Protein AF-A0A453QLW7-F1 (afdb_monomer)

Mean predicted aligned error: 17.95 Å

Organism: Aegilops tauschii subsp. strangulata (NCBI:txid200361)

Structure (mmCIF, N/CA/C/O backbone):
data_AF-A0A453QLW7-F1
#
_entry.id   AF-A0A453QLW7-F1
#
loop_
_atom_site.group_PDB
_atom_site.id
_atom_site.type_symbol
_atom_site.label_atom_id
_atom_site.label_alt_id
_atom_site.label_comp_id
_atom_site.label_asym_id
_atom_site.label_entity_id
_atom_site.label_seq_id
_atom_site.pdbx_PDB_ins_code
_atom_site.Cartn_x
_atom_site.Cartn_y
_atom_site.Cartn_z
_atom_site.occupancy
_atom_site.B_iso_or_equiv
_atom_site.auth_seq_id
_atom_site.auth_comp_id
_atom_site.auth_asym_id
_atom_site.auth_atom_id
_atom_site.pdbx_PDB_model_num
ATOM 1 N N . MET A 1 1 ? 46.439 -1.888 -12.375 1.00 38.69 1 MET A N 1
ATOM 2 C CA . MET A 1 1 ? 46.080 -2.345 -13.733 1.00 38.69 1 MET A CA 1
ATOM 3 C C . MET A 1 1 ? 44.624 -1.984 -13.974 1.00 38.69 1 MET A C 1
ATOM 5 O O . MET A 1 1 ? 43.767 -2.563 -13.321 1.00 38.69 1 MET A O 1
ATOM 9 N N . CYS A 1 2 ? 44.333 -1.002 -14.830 1.00 50.81 2 CYS A N 1
ATOM 10 C CA . CYS A 1 2 ? 42.969 -0.804 -15.324 1.00 50.81 2 CYS A CA 1
ATOM 11 C C . CYS A 1 2 ? 42.733 -1.842 -16.420 1.00 50.81 2 CYS A C 1
ATOM 13 O O . CYS A 1 2 ? 43.334 -1.750 -17.488 1.00 50.81 2 CYS A O 1
ATOM 15 N N . PHE A 1 3 ? 41.907 -2.849 -16.147 1.00 53.69 3 PHE A N 1
ATOM 16 C CA . PHE A 1 3 ? 41.384 -3.695 -17.212 1.00 53.69 3 PHE A CA 1
ATOM 17 C C . PHE A 1 3 ? 40.442 -2.830 -18.054 1.00 53.69 3 PHE A C 1
ATOM 19 O O . PHE A 1 3 ? 39.598 -2.150 -17.465 1.00 53.69 3 PHE A O 1
ATOM 26 N N . PRO A 1 4 ? 40.571 -2.798 -19.392 1.00 60.28 4 PRO A N 1
ATOM 27 C CA . PRO A 1 4 ? 39.605 -2.098 -20.222 1.00 60.28 4 PRO A CA 1
ATOM 28 C C . PRO A 1 4 ? 38.249 -2.759 -19.983 1.00 60.28 4 PRO A C 1
ATOM 30 O O . PRO A 1 4 ? 38.029 -3.911 -20.358 1.00 60.28 4 PRO A O 1
ATOM 33 N N . SER A 1 5 ? 37.357 -2.059 -19.282 1.00 69.19 5 SER A N 1
ATOM 34 C CA . SER A 1 5 ? 35.990 -2.520 -19.105 1.00 69.19 5 SER A CA 1
ATOM 35 C C . SER A 1 5 ? 35.355 -2.527 -20.484 1.00 69.19 5 SER A C 1
ATOM 37 O O . SER A 1 5 ? 35.135 -1.472 -21.080 1.00 69.19 5 SER A O 1
ATOM 39 N N . VAL A 1 6 ? 35.124 -3.717 -21.030 1.00 77.50 6 VAL A N 1
ATOM 40 C CA . VAL A 1 6 ? 34.459 -3.824 -22.319 1.00 77.50 6 VAL A CA 1
ATOM 41 C C . VAL A 1 6 ? 33.019 -3.349 -22.164 1.00 77.50 6 VAL A C 1
ATOM 43 O O . VAL A 1 6 ? 32.273 -3.861 -21.324 1.00 77.50 6 VAL A O 1
ATOM 46 N N . VAL A 1 7 ? 32.665 -2.327 -22.941 1.00 85.44 7 VAL A N 1
ATOM 47 C CA . VAL A 1 7 ? 31.302 -1.809 -23.040 1.00 85.44 7 VAL A CA 1
ATOM 48 C C . VAL A 1 7 ? 30.575 -2.625 -24.097 1.00 85.44 7 VAL A C 1
ATOM 50 O O . VAL A 1 7 ? 31.042 -2.762 -25.230 1.00 85.44 7 VAL A O 1
ATOM 53 N N . CYS A 1 8 ? 29.417 -3.169 -23.743 1.00 87.88 8 CYS A N 1
ATOM 54 C CA . CYS A 1 8 ? 28.598 -3.916 -24.679 1.00 87.88 8 CYS A CA 1
ATOM 55 C C . CYS A 1 8 ? 27.940 -2.973 -25.697 1.00 87.88 8 CYS A C 1
ATOM 57 O O . CYS A 1 8 ? 27.120 -2.136 -25.328 1.00 87.88 8 CYS A O 1
ATOM 59 N N . GLY A 1 9 ? 28.215 -3.160 -26.992 1.00 84.00 9 GLY A N 1
ATOM 60 C CA . GLY A 1 9 ? 27.592 -2.375 -28.069 1.00 84.00 9 GLY A CA 1
ATOM 61 C C . GLY A 1 9 ? 26.080 -2.587 -28.245 1.00 84.00 9 GLY A C 1
ATOM 62 O O . GLY A 1 9 ? 25.456 -1.845 -28.993 1.00 84.00 9 GLY A O 1
ATOM 63 N N . ARG A 1 10 ? 25.486 -3.586 -27.572 1.00 85.19 10 ARG A N 1
ATOM 64 C CA . ARG A 1 10 ? 24.044 -3.887 -27.632 1.00 85.19 10 ARG A CA 1
ATOM 65 C C . ARG A 1 10 ? 23.253 -3.186 -26.530 1.00 85.19 10 ARG A C 1
ATOM 67 O O . ARG A 1 10 ? 22.205 -2.621 -26.809 1.00 85.19 10 ARG A O 1
ATOM 74 N N . CYS A 1 11 ? 23.742 -3.219 -25.290 1.00 87.31 11 CYS A N 1
ATOM 75 C CA . CYS A 1 11 ? 23.014 -2.685 -24.133 1.00 87.31 11 CYS A CA 1
ATOM 76 C C . CYS A 1 11 ? 23.721 -1.526 -23.410 1.00 87.31 11 CYS A C 1
ATOM 78 O O . CYS A 1 11 ? 23.176 -0.995 -22.448 1.00 87.31 11 CYS A O 1
ATOM 80 N N . GLY A 1 12 ? 24.948 -1.172 -23.803 1.00 84.94 12 GLY A N 1
ATOM 81 C CA . GLY A 1 12 ? 25.728 -0.086 -23.202 1.00 84.94 12 GLY A CA 1
ATOM 82 C C . GLY A 1 12 ? 26.300 -0.365 -21.805 1.00 84.94 12 GLY A C 1
ATOM 83 O O . GLY A 1 12 ? 26.900 0.532 -21.220 1.00 84.94 12 GLY A O 1
ATOM 84 N N . LEU A 1 13 ? 26.141 -1.577 -21.254 1.00 84.75 13 LEU A N 1
ATOM 85 C CA . LEU A 1 13 ? 26.681 -1.932 -19.934 1.00 84.75 13 LEU A CA 1
ATOM 86 C C . LEU A 1 13 ? 28.097 -2.507 -20.026 1.00 84.75 13 LEU A C 1
ATOM 88 O O . LEU A 1 13 ? 28.476 -3.126 -21.022 1.00 84.75 13 LEU A O 1
ATOM 92 N N . ASN A 1 14 ? 28.857 -2.335 -18.947 1.00 86.69 14 ASN A N 1
ATOM 93 C CA . ASN A 1 14 ? 30.199 -2.888 -18.804 1.00 86.69 14 ASN A CA 1
ATOM 94 C C . ASN A 1 14 ? 30.173 -4.388 -18.472 1.00 86.69 14 ASN A C 1
ATOM 96 O O . ASN A 1 14 ? 29.243 -4.883 -17.834 1.00 86.69 14 ASN A O 1
ATOM 100 N N . GLY A 1 15 ? 31.243 -5.093 -18.840 1.00 83.3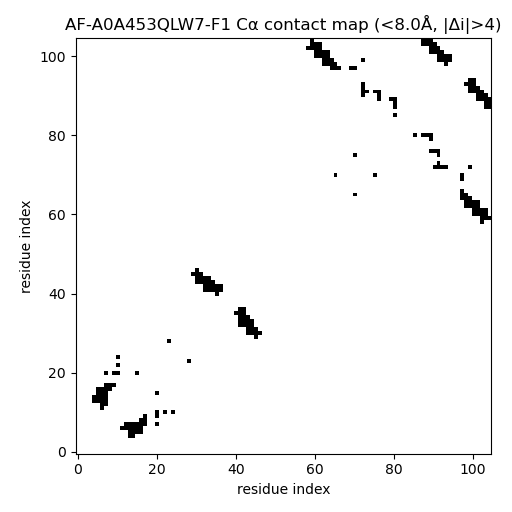1 15 GLY A N 1
ATOM 101 C CA . GLY A 1 15 ? 31.548 -6.429 -18.315 1.00 83.31 15 GLY A CA 1
ATOM 102 C C . GLY A 1 15 ? 31.092 -7.600 -19.184 1.00 83.31 15 GLY A C 1
ATOM 103 O O . GLY A 1 15 ? 31.228 -8.743 -18.760 1.00 83.31 15 GLY A O 1
ATOM 104 N N . HIS A 1 16 ? 30.581 -7.348 -20.394 1.00 86.75 16 HIS A N 1
ATOM 105 C CA . HIS A 1 16 ? 30.245 -8.409 -21.344 1.00 86.75 16 HIS A CA 1
ATOM 106 C C . HIS A 1 16 ? 30.316 -7.940 -22.808 1.00 86.75 16 HIS A C 1
ATOM 108 O O . HIS A 1 16 ? 30.229 -6.749 -23.105 1.00 86.75 16 HIS A O 1
ATOM 114 N N . LEU A 1 17 ? 30.475 -8.893 -23.730 1.00 85.81 17 LEU A N 1
ATOM 115 C CA . LEU A 1 17 ? 30.462 -8.663 -25.177 1.00 85.81 17 LEU A CA 1
ATOM 116 C C . LEU A 1 17 ? 29.054 -8.851 -25.754 1.00 85.81 17 LEU A C 1
ATOM 118 O O . LEU A 1 17 ? 28.228 -9.565 -25.188 1.00 85.81 17 LEU A O 1
ATOM 122 N N . VAL A 1 18 ? 28.807 -8.280 -26.934 1.00 83.06 18 VAL A N 1
ATOM 123 C CA . VAL A 1 18 ? 27.525 -8.407 -27.655 1.00 83.06 18 VAL A CA 1
ATOM 124 C C . VAL A 1 18 ? 27.035 -9.861 -27.794 1.00 83.06 18 VAL A C 1
ATOM 126 O O . VAL A 1 18 ? 25.863 -10.085 -27.498 1.00 83.06 18 VAL A O 1
ATOM 129 N N . PRO A 1 19 ? 27.873 -10.863 -28.146 1.00 84.00 19 PRO A N 1
ATOM 130 C CA . PRO A 1 19 ? 27.409 -12.244 -28.317 1.00 84.00 19 PRO A CA 1
ATOM 131 C C . PRO A 1 19 ? 26.905 -12.919 -27.033 1.00 84.00 19 PRO A C 1
ATOM 133 O O . PRO A 1 19 ? 26.195 -13.912 -27.114 1.00 84.00 19 PRO A O 1
ATOM 136 N N . ILE A 1 20 ? 27.277 -12.400 -25.857 1.00 84.62 20 ILE A N 1
ATOM 137 C CA . ILE A 1 20 ? 26.895 -12.939 -24.538 1.00 84.62 20 ILE A CA 1
ATOM 138 C C . ILE A 1 20 ? 25.964 -11.985 -23.772 1.00 84.62 20 ILE A C 1
ATOM 140 O O . ILE A 1 20 ? 25.758 -12.124 -22.567 1.00 84.62 20 ILE A O 1
ATOM 144 N N . CYS A 1 21 ? 25.423 -10.976 -24.456 1.00 85.56 21 CYS A N 1
ATOM 145 C CA . CYS A 1 21 ? 24.497 -10.022 -23.870 1.00 85.56 21 CYS A CA 1
ATOM 146 C C . CYS A 1 21 ? 23.125 -10.677 -23.684 1.00 85.56 21 CYS A C 1
ATOM 148 O O . CYS A 1 21 ? 22.400 -10.871 -24.651 1.00 85.56 21 CYS A O 1
ATOM 150 N N . ASN A 1 22 ? 22.744 -10.953 -22.436 1.00 84.00 22 ASN A N 1
ATOM 151 C CA . ASN A 1 22 ? 21.428 -11.508 -22.088 1.00 84.00 22 ASN A CA 1
ATOM 152 C C . ASN A 1 22 ? 20.409 -10.438 -21.666 1.00 84.00 22 ASN A C 1
ATOM 154 O O . ASN A 1 22 ? 19.361 -10.753 -21.108 1.00 84.00 22 ASN A O 1
ATOM 158 N N . ILE A 1 23 ? 20.716 -9.161 -21.897 1.00 84.19 23 ILE A N 1
ATOM 159 C CA . ILE A 1 23 ? 19.795 -8.070 -21.578 1.00 84.19 23 ILE A CA 1
ATOM 160 C C . ILE A 1 23 ? 18.675 -8.064 -22.612 1.00 84.19 23 ILE A C 1
ATOM 162 O O . ILE A 1 23 ? 18.945 -8.039 -23.813 1.00 84.19 23 ILE A O 1
ATOM 166 N N . VAL A 1 24 ? 17.433 -8.098 -22.138 1.00 80.19 24 VAL A N 1
ATOM 167 C CA . VAL A 1 24 ? 16.245 -7.922 -22.976 1.00 80.19 24 VAL A CA 1
ATOM 168 C C . VAL A 1 24 ? 16.006 -6.427 -23.114 1.00 80.19 24 VAL A C 1
ATOM 170 O O . VAL A 1 24 ? 15.785 -5.734 -22.118 1.00 80.19 24 VAL A O 1
ATOM 173 N N . LEU A 1 25 ? 16.112 -5.916 -24.336 1.00 79.94 25 LEU A N 1
ATOM 174 C CA . LEU A 1 25 ? 15.935 -4.496 -24.603 1.00 79.94 25 LEU A CA 1
ATOM 175 C C . LEU A 1 25 ? 14.444 -4.178 -24.783 1.00 79.94 25 LEU A C 1
ATOM 177 O O . LEU A 1 25 ? 13.704 -5.014 -25.299 1.00 79.94 25 LEU A O 1
ATOM 181 N N . PRO A 1 26 ? 13.977 -2.970 -24.419 1.00 69.44 26 PRO A N 1
ATOM 182 C CA . PRO A 1 26 ? 12.552 -2.636 -24.483 1.00 69.44 26 PRO A CA 1
ATOM 183 C C . PRO A 1 26 ? 11.913 -2.830 -25.867 1.00 69.44 26 PRO A C 1
ATOM 185 O O . PRO A 1 26 ? 10.741 -3.175 -25.960 1.00 69.44 26 PRO A O 1
ATOM 188 N N . TRP A 1 27 ? 12.677 -2.640 -26.945 1.00 74.00 27 TRP A N 1
ATOM 189 C CA . TRP A 1 27 ? 12.218 -2.838 -28.327 1.00 74.00 27 TRP A CA 1
ATOM 190 C C . TRP A 1 27 ? 12.205 -4.304 -28.787 1.00 74.00 27 TRP A C 1
ATOM 192 O O . TRP A 1 27 ? 11.682 -4.601 -29.856 1.00 74.00 27 TRP A O 1
ATOM 202 N N . GLU A 1 28 ? 12.759 -5.226 -27.999 1.00 74.62 28 GLU A N 1
ATOM 203 C CA . GLU A 1 28 ? 12.661 -6.675 -28.223 1.00 74.62 28 GLU A CA 1
ATOM 204 C C . GLU A 1 28 ? 11.425 -7.275 -27.537 1.00 74.62 28 GLU A C 1
ATOM 206 O O . GLU A 1 28 ? 11.038 -8.408 -27.827 1.00 74.62 28 GLU A O 1
ATOM 211 N N . CYS A 1 29 ? 10.769 -6.506 -26.661 1.00 69.62 29 CYS A N 1
ATOM 212 C CA . CYS A 1 29 ? 9.502 -6.860 -26.034 1.00 69.62 29 CYS A CA 1
ATOM 213 C C . CYS A 1 29 ? 8.355 -6.731 -27.048 1.00 69.62 29 CYS A C 1
ATOM 215 O O . CYS A 1 29 ? 7.583 -5.771 -27.031 1.00 69.62 29 CYS A O 1
ATOM 217 N N . VAL A 1 30 ? 8.238 -7.700 -27.955 1.00 72.12 30 VAL A N 1
ATOM 218 C CA . VAL A 1 30 ? 7.101 -7.787 -28.875 1.00 72.12 30 VAL A CA 1
ATOM 219 C C . VAL A 1 30 ? 5.902 -8.366 -28.129 1.00 72.12 30 VAL A C 1
ATOM 221 O O . VAL A 1 30 ? 5.952 -9.470 -27.590 1.00 72.12 30 VAL A O 1
ATOM 224 N N . ALA A 1 31 ? 4.811 -7.607 -28.105 1.00 72.44 31 ALA A N 1
ATOM 225 C CA . ALA A 1 31 ? 3.540 -8.035 -27.540 1.00 72.44 31 ALA A CA 1
ATOM 226 C C . ALA A 1 31 ? 3.045 -9.332 -28.214 1.00 72.44 31 ALA A C 1
ATOM 228 O O . ALA A 1 31 ? 2.987 -9.375 -29.448 1.00 72.44 31 ALA A O 1
ATOM 229 N N . PRO A 1 32 ? 2.653 -10.378 -27.465 1.00 73.19 32 PRO A N 1
ATOM 230 C CA . PRO A 1 32 ? 2.032 -11.553 -28.064 1.00 73.19 32 PRO A CA 1
ATOM 231 C C . PRO A 1 32 ? 0.724 -11.183 -28.779 1.00 73.19 32 PRO A C 1
ATOM 233 O O . PRO A 1 32 ? -0.054 -10.340 -28.321 1.00 73.19 32 PRO A O 1
ATOM 236 N N . MET A 1 33 ? 0.476 -11.830 -29.919 1.00 72.50 33 MET A N 1
ATOM 237 C CA . MET A 1 33 ? -0.781 -11.702 -30.652 1.00 72.50 33 MET A CA 1
ATOM 238 C C . MET A 1 33 ? -1.884 -12.468 -29.913 1.00 72.50 33 MET A C 1
ATOM 240 O O . MET A 1 33 ? -1.785 -13.679 -29.733 1.00 72.50 33 MET A O 1
ATOM 244 N N . CYS A 1 34 ? -2.937 -11.768 -29.494 1.00 74.81 34 CYS A N 1
ATOM 245 C CA . CYS A 1 34 ? -3.994 -12.314 -28.633 1.00 74.81 34 CYS A CA 1
ATOM 246 C C . CYS A 1 34 ? -5.318 -12.572 -29.358 1.00 74.81 34 CYS A C 1
ATOM 248 O O . CYS A 1 34 ? -6.241 -13.130 -28.772 1.00 74.81 34 CYS A O 1
ATOM 250 N N . GLY A 1 35 ? -5.427 -12.187 -30.629 1.00 73.06 35 GLY A N 1
ATOM 251 C CA . GLY A 1 35 ? -6.600 -12.490 -31.440 1.00 73.06 35 GLY A CA 1
ATOM 252 C C . GLY A 1 35 ? -6.559 -11.841 -32.817 1.00 73.06 35 GLY A C 1
ATOM 253 O O . GLY A 1 35 ? -5.855 -10.854 -33.036 1.00 73.06 35 GLY A O 1
ATOM 254 N N . PHE A 1 36 ? -7.345 -12.390 -33.741 1.00 71.06 36 PHE A N 1
ATOM 255 C CA . PHE A 1 36 ? -7.540 -11.857 -35.089 1.00 71.06 36 PHE A CA 1
ATOM 256 C C . PHE A 1 36 ? -8.963 -11.312 -35.212 1.00 71.06 36 PHE A C 1
ATOM 258 O O . PHE A 1 36 ? -9.918 -12.034 -34.939 1.00 71.06 36 PHE A O 1
ATOM 265 N N . GLN A 1 37 ? -9.114 -10.055 -35.638 1.00 66.38 37 GLN A N 1
ATOM 266 C CA . GLN A 1 37 ? -10.429 -9.485 -35.961 1.00 66.38 37 GLN A CA 1
ATOM 267 C C . GLN A 1 37 ? -10.740 -9.620 -37.456 1.00 66.38 37 GLN A C 1
ATOM 269 O O . GLN A 1 37 ? -11.885 -9.840 -37.837 1.00 66.38 37 GLN A O 1
ATOM 274 N N . ALA A 1 38 ? -9.714 -9.483 -38.304 1.00 74.62 38 ALA A N 1
ATOM 275 C CA . ALA A 1 38 ? -9.785 -9.629 -39.757 1.00 74.62 38 ALA A CA 1
ATOM 276 C C . ALA A 1 38 ? -8.383 -9.892 -40.346 1.00 74.62 38 ALA A C 1
ATOM 278 O O . ALA A 1 38 ? -7.368 -9.738 -39.663 1.00 74.62 38 ALA A O 1
ATOM 279 N N . LYS A 1 39 ? -8.294 -10.257 -41.633 1.00 73.19 39 LYS A N 1
ATOM 280 C CA . LYS A 1 39 ? -7.009 -10.459 -42.331 1.00 73.19 39 LYS A CA 1
ATOM 281 C C . 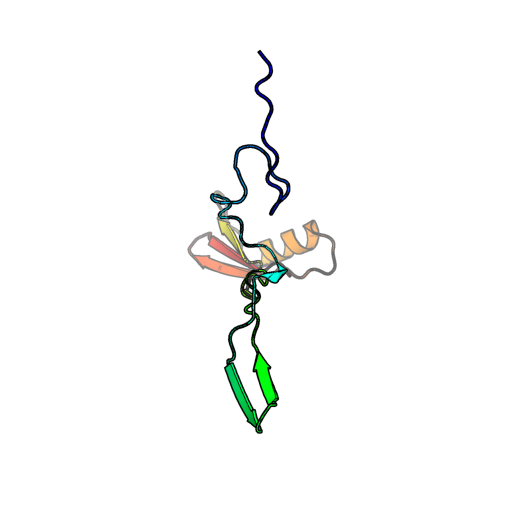LYS A 1 39 ? -6.150 -9.186 -42.245 1.00 73.19 39 LYS A C 1
ATOM 283 O O . LYS A 1 39 ? -6.562 -8.130 -42.715 1.00 73.19 39 LYS A O 1
ATOM 288 N N . GLY A 1 40 ? -4.973 -9.291 -41.627 1.00 76.19 40 GLY A N 1
ATOM 289 C CA . GLY A 1 40 ? -4.055 -8.164 -41.405 1.00 76.19 40 GLY A CA 1
ATOM 290 C C . GLY A 1 40 ? -4.402 -7.253 -40.218 1.00 76.19 40 GLY A C 1
ATOM 291 O O . GLY A 1 40 ? -3.701 -6.271 -40.000 1.00 76.19 40 GLY A O 1
ATOM 292 N N . LYS A 1 41 ? -5.450 -7.562 -39.441 1.00 67.81 41 LYS A N 1
ATOM 293 C CA . LYS A 1 41 ? -5.841 -6.813 -38.237 1.00 67.81 41 LYS A CA 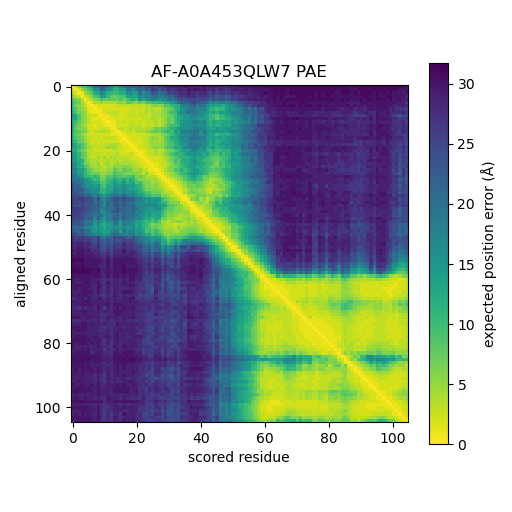1
ATOM 294 C C . LYS A 1 41 ? -5.955 -7.760 -37.048 1.00 67.81 41 LYS A C 1
ATOM 296 O O . LYS A 1 41 ? -6.913 -8.529 -36.933 1.00 67.81 41 LYS A O 1
ATOM 301 N N . GLY A 1 42 ? -4.959 -7.702 -36.173 1.00 77.31 42 GLY A N 1
ATOM 302 C CA . GLY A 1 42 ? -4.934 -8.446 -34.922 1.00 77.31 42 GLY A CA 1
ATOM 303 C C . GLY A 1 42 ? -4.803 -7.535 -33.716 1.00 77.31 42 GLY A C 1
ATOM 304 O O . GLY A 1 42 ? -4.394 -6.381 -33.834 1.00 77.31 42 GLY A O 1
ATOM 305 N N . PHE A 1 43 ? -5.151 -8.082 -32.561 1.00 74.94 43 PHE A N 1
ATOM 306 C CA . PHE A 1 43 ? -4.942 -7.442 -31.273 1.00 74.94 43 PHE A CA 1
ATOM 307 C C . PHE A 1 43 ? -3.661 -7.982 -30.651 1.00 74.94 43 PHE A C 1
ATOM 309 O O . PHE A 1 43 ? -3.451 -9.196 -30.591 1.00 74.94 43 PHE A O 1
ATOM 316 N N . PHE A 1 44 ? -2.822 -7.071 -30.178 1.00 75.56 44 PHE A N 1
ATOM 317 C CA . PHE A 1 44 ? -1.601 -7.377 -29.450 1.00 75.56 44 PHE A CA 1
ATOM 318 C C . PHE A 1 44 ? -1.775 -6.895 -28.013 1.00 75.56 44 PHE A C 1
ATOM 320 O O . PHE A 1 44 ? -2.263 -5.785 -27.796 1.00 75.56 44 PHE A O 1
ATOM 327 N N . TYR A 1 45 ? -1.412 -7.726 -27.040 1.00 71.69 45 TYR A N 1
ATOM 328 C CA . TYR A 1 45 ? -1.529 -7.388 -25.623 1.00 71.69 45 TYR A CA 1
ATOM 329 C C . TYR A 1 45 ? -0.141 -7.312 -25.000 1.00 71.69 45 TYR A C 1
ATOM 331 O O . TYR A 1 45 ? 0.592 -8.297 -24.983 1.00 71.69 45 TYR A O 1
ATOM 339 N N . ILE A 1 46 ? 0.218 -6.144 -24.473 1.00 72.50 46 ILE A N 1
ATOM 340 C CA . ILE A 1 46 ? 1.393 -5.996 -23.616 1.00 72.50 46 ILE A CA 1
ATOM 341 C C . ILE A 1 46 ? 0.894 -6.180 -22.191 1.00 72.50 46 ILE A C 1
ATOM 343 O O . ILE A 1 46 ? 0.143 -5.344 -21.689 1.00 72.50 46 ILE A O 1
ATOM 347 N N . HIS A 1 47 ? 1.286 -7.280 -21.549 1.00 64.56 47 HIS A N 1
ATOM 348 C CA . HIS A 1 47 ? 1.034 -7.433 -20.125 1.00 64.56 47 HIS A CA 1
ATOM 349 C C . HIS A 1 47 ? 1.871 -6.385 -19.396 1.00 64.56 47 HIS A C 1
ATOM 351 O O . HIS A 1 47 ? 3.101 -6.452 -19.402 1.00 64.56 47 HIS A O 1
ATOM 357 N N . ASP A 1 48 ? 1.217 -5.415 -18.769 1.00 61.03 48 ASP A N 1
ATOM 358 C CA . ASP A 1 48 ? 1.904 -4.464 -17.912 1.00 61.03 48 ASP A CA 1
ATOM 359 C C . ASP A 1 48 ? 2.382 -5.221 -16.662 1.00 61.03 48 ASP A C 1
ATOM 361 O O . ASP A 1 48 ? 1.602 -5.588 -15.787 1.00 61.03 48 ASP A O 1
ATOM 365 N N . ALA A 1 49 ? 3.669 -5.568 -16.617 1.00 57.47 49 ALA A N 1
ATOM 366 C CA . ALA A 1 49 ? 4.303 -6.132 -15.421 1.00 57.47 49 ALA A CA 1
ATOM 367 C C . ALA A 1 49 ? 4.497 -5.067 -14.321 1.00 57.47 49 ALA A C 1
ATOM 369 O O . ALA A 1 49 ? 4.841 -5.396 -13.187 1.00 57.47 49 ALA A O 1
ATOM 370 N N . SER A 1 50 ? 4.276 -3.797 -14.670 1.00 52.44 50 SER A N 1
ATOM 371 C CA . SER A 1 50 ? 4.455 -2.599 -13.852 1.00 52.44 50 SER A CA 1
ATOM 372 C C . SER A 1 50 ? 3.142 -1.976 -13.384 1.00 52.44 50 SER A C 1
ATOM 374 O O . SER A 1 50 ? 3.193 -1.029 -12.599 1.00 52.44 50 SER A O 1
ATOM 376 N N . THR A 1 51 ? 1.976 -2.539 -13.723 1.00 46.22 51 THR A N 1
ATOM 377 C CA . THR A 1 51 ? 0.832 -2.381 -12.832 1.00 46.22 51 THR A CA 1
ATOM 378 C C . THR A 1 51 ? 1.108 -3.340 -11.679 1.00 46.22 51 THR A C 1
ATOM 380 O O . THR A 1 51 ? 0.975 -4.556 -11.868 1.00 46.22 51 THR A O 1
ATOM 383 N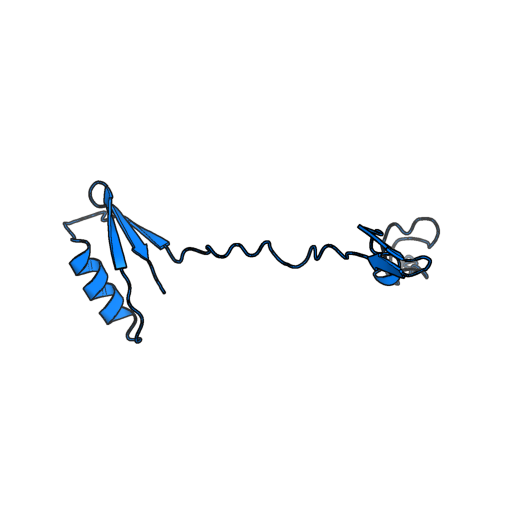 N . PRO A 1 52 ? 1.486 -2.881 -10.464 1.00 47.47 52 PRO A N 1
ATOM 384 C CA . PRO A 1 52 ? 1.179 -3.706 -9.310 1.00 47.47 52 PRO A CA 1
ATOM 385 C C . PRO A 1 52 ? -0.292 -4.046 -9.489 1.00 47.47 52 PRO A C 1
ATOM 387 O O . PRO A 1 52 ? -1.085 -3.126 -9.720 1.00 47.47 52 PRO A O 1
ATOM 390 N N . LYS A 1 53 ? -0.630 -5.349 -9.504 1.00 48.78 53 LYS A N 1
ATOM 391 C CA . LYS A 1 53 ? -2.019 -5.818 -9.424 1.00 48.78 53 LYS A CA 1
ATOM 392 C C . LYS A 1 53 ? -2.740 -4.778 -8.600 1.00 48.78 53 LYS A C 1
ATOM 394 O O . LYS A 1 53 ? -2.274 -4.531 -7.485 1.00 48.78 53 LYS A O 1
ATOM 399 N N . GLN A 1 54 ? -3.730 -4.109 -9.190 1.00 44.59 54 GLN A N 1
ATOM 400 C CA . GLN A 1 54 ? -4.614 -3.205 -8.480 1.00 44.59 54 GLN A CA 1
ATOM 401 C C . GLN A 1 54 ? -5.157 -4.008 -7.305 1.00 44.59 54 GLN A C 1
ATOM 403 O O . GLN A 1 54 ? -6.155 -4.711 -7.393 1.00 44.59 54 GLN A O 1
ATOM 408 N N . ASN A 1 55 ? -4.410 -3.978 -6.212 1.00 44.22 55 ASN A N 1
ATOM 409 C CA . ASN A 1 55 ? -4.823 -4.413 -4.920 1.00 44.22 55 ASN A CA 1
ATOM 410 C C . ASN A 1 55 ? -5.602 -3.199 -4.452 1.00 44.22 55 ASN A C 1
ATOM 412 O O . ASN A 1 55 ? -5.103 -2.344 -3.722 1.00 44.22 55 ASN A O 1
ATOM 416 N N . THR A 1 56 ? -6.811 -3.083 -4.996 1.00 48.06 56 THR A N 1
ATOM 417 C CA . THR A 1 56 ? -7.900 -2.203 -4.575 1.00 48.06 56 THR A CA 1
ATOM 418 C C . THR A 1 56 ? -8.369 -2.560 -3.163 1.00 48.06 56 THR A C 1
ATOM 420 O O . THR A 1 56 ? -9.554 -2.520 -2.873 1.00 48.06 56 THR A O 1
ATOM 423 N N . ASP A 1 57 ? -7.434 -2.944 -2.297 1.00 49.75 57 ASP A N 1
ATOM 424 C CA . ASP A 1 57 ? -7.625 -3.289 -0.904 1.00 49.75 57 ASP A CA 1
ATOM 425 C C . ASP A 1 57 ? -6.260 -3.224 -0.190 1.00 49.75 57 ASP A C 1
ATOM 427 O O . ASP A 1 57 ? -5.869 -4.094 0.585 1.00 49.75 57 ASP A O 1
ATOM 431 N N . ARG A 1 58 ? -5.515 -2.118 -0.366 1.00 52.81 58 ARG A N 1
ATOM 432 C CA . ARG A 1 58 ? -4.767 -1.579 0.783 1.00 52.81 58 ARG A CA 1
ATOM 433 C C . ARG A 1 58 ? -5.820 -1.065 1.757 1.00 52.81 58 ARG A C 1
ATOM 435 O O . ARG A 1 58 ? -6.047 0.129 1.901 1.00 52.81 58 ARG A O 1
ATOM 442 N N . ASN A 1 59 ? -6.537 -2.011 2.344 1.00 59.62 59 ASN A N 1
ATOM 443 C CA . ASN A 1 59 ? -7.451 -1.786 3.424 1.00 59.62 59 ASN A CA 1
ATOM 444 C C . ASN A 1 59 ? -6.605 -1.072 4.480 1.00 59.62 59 ASN A C 1
ATOM 446 O O . ASN A 1 59 ? -5.694 -1.674 5.045 1.00 59.62 59 ASN A O 1
ATOM 450 N N . GLY A 1 60 ? -6.865 0.224 4.693 1.00 71.12 60 GLY A N 1
ATOM 451 C CA . GLY A 1 60 ? -6.230 1.072 5.705 1.00 71.12 60 GLY A CA 1
ATOM 452 C C . GLY A 1 60 ? -6.615 0.640 7.118 1.00 71.12 60 GLY A C 1
ATOM 453 O O . GLY A 1 60 ? -7.015 1.454 7.936 1.00 71.12 60 GLY A O 1
ATOM 454 N N . TYR A 1 61 ? -6.591 -0.661 7.383 1.00 83.00 61 TYR A N 1
ATOM 455 C CA . TYR A 1 61 ? -6.992 -1.268 8.628 1.00 83.00 61 TYR A CA 1
ATOM 456 C C . TYR A 1 61 ? -5.732 -1.559 9.428 1.00 83.00 61 TYR A C 1
ATOM 458 O O . TYR A 1 61 ? -4.807 -2.210 8.944 1.00 83.00 61 TYR A O 1
ATOM 466 N N . ILE A 1 62 ? -5.712 -1.091 10.666 1.00 88.12 62 ILE A N 1
ATOM 467 C CA . ILE A 1 62 ? -4.694 -1.444 11.650 1.00 88.12 62 ILE A CA 1
ATOM 468 C C . ILE A 1 62 ? -5.339 -2.249 12.771 1.00 88.12 62 ILE A C 1
ATOM 470 O O . ILE A 1 62 ? -6.542 -2.140 13.012 1.00 88.12 62 ILE A O 1
ATOM 474 N N . ILE A 1 63 ? -4.532 -3.035 13.475 1.00 90.56 63 ILE A N 1
ATOM 475 C CA . ILE A 1 63 ? -4.958 -3.737 14.683 1.00 90.56 63 ILE A CA 1
ATOM 476 C C . ILE A 1 63 ? -4.434 -2.961 15.888 1.00 90.56 63 ILE A C 1
ATOM 478 O O . ILE A 1 63 ? -3.248 -2.652 15.970 1.00 90.56 63 ILE A O 1
ATOM 482 N N . ILE A 1 64 ? -5.331 -2.646 16.812 1.00 90.94 64 ILE A N 1
ATOM 483 C CA . ILE A 1 64 ? -5.058 -1.963 18.070 1.00 90.94 64 ILE A CA 1
ATOM 484 C C . ILE A 1 64 ? -5.286 -2.969 19.194 1.00 90.94 64 ILE A C 1
ATOM 486 O O . ILE A 1 64 ? -6.394 -3.485 19.340 1.00 90.94 64 ILE A O 1
ATOM 490 N N . SER A 1 65 ? -4.255 -3.208 20.000 1.00 92.62 65 SER A N 1
ATOM 491 C CA . SER A 1 65 ? -4.320 -4.065 21.186 1.00 92.62 65 SER A CA 1
ATOM 492 C C . SER A 1 65 ? -4.126 -3.227 22.446 1.00 92.62 65 SER A C 1
ATOM 494 O O . SER A 1 65 ? -3.129 -2.519 22.578 1.00 92.62 65 SER A O 1
ATOM 496 N N . VAL A 1 66 ? -5.073 -3.307 23.378 1.00 90.75 66 VAL A N 1
ATOM 497 C CA . VAL A 1 66 ? -5.024 -2.612 24.670 1.00 90.75 66 VAL A CA 1
ATOM 498 C C . VAL A 1 66 ? -4.239 -3.476 25.654 1.00 90.75 66 VAL A C 1
ATOM 500 O O . VAL A 1 66 ? -4.706 -4.541 26.059 1.00 90.75 66 VAL A O 1
ATOM 503 N N . ILE A 1 67 ? -3.036 -3.022 26.008 1.00 90.88 67 ILE A N 1
ATOM 504 C CA . ILE A 1 67 ? -2.130 -3.740 26.919 1.00 90.88 67 ILE A CA 1
ATOM 505 C C . ILE A 1 67 ? -2.548 -3.541 28.380 1.00 90.88 67 ILE A C 1
ATOM 507 O O . ILE A 1 67 ? -2.572 -4.498 29.147 1.00 90.88 67 ILE A O 1
ATOM 511 N N . GLU A 1 68 ? -2.940 -2.319 28.746 1.00 89.50 68 GLU A N 1
ATOM 512 C CA . GLU A 1 68 ? -3.382 -1.966 30.096 1.00 89.50 68 GLU A CA 1
ATOM 513 C C . GLU A 1 68 ? -4.654 -1.115 30.048 1.00 89.50 68 GLU A C 1
ATOM 515 O O . GLU A 1 68 ? -4.820 -0.256 29.180 1.00 89.50 68 GLU A O 1
ATOM 520 N N . GLY A 1 69 ? -5.556 -1.352 31.002 1.00 87.94 69 GLY A N 1
ATOM 521 C CA . GLY A 1 69 ? -6.836 -0.654 31.096 1.00 87.94 69 GLY A CA 1
ATOM 522 C C . GLY A 1 69 ? -7.949 -1.260 30.235 1.00 87.94 69 GLY A C 1
ATOM 523 O O . GLY A 1 69 ? -7.881 -2.398 29.771 1.00 87.94 69 GLY A O 1
ATOM 524 N N . GLN A 1 70 ? -9.024 -0.490 30.083 1.00 85.56 70 GLN A N 1
ATOM 525 C CA . GLN A 1 70 ? -10.213 -0.840 29.310 1.00 85.56 70 GLN A CA 1
ATOM 526 C C . GLN A 1 70 ? -10.504 0.309 28.347 1.00 85.56 70 GLN A C 1
ATOM 528 O O . GLN A 1 70 ? -10.590 1.462 28.768 1.00 85.56 70 GLN A O 1
ATOM 533 N N . ALA A 1 71 ? -10.665 -0.008 27.065 1.00 87.12 71 ALA 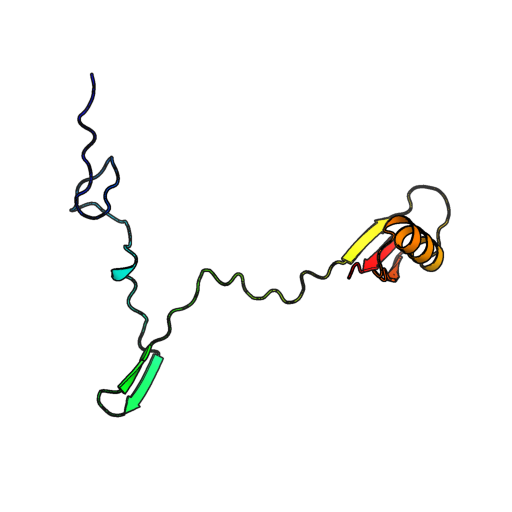A N 1
ATOM 534 C CA . ALA A 1 71 ? -11.065 0.956 26.050 1.00 87.12 71 ALA A CA 1
ATOM 535 C C . ALA A 1 71 ? -12.174 0.359 25.188 1.00 87.12 71 ALA A C 1
ATOM 537 O O . ALA A 1 71 ? -12.136 -0.814 24.821 1.00 87.12 71 ALA A O 1
ATOM 538 N N . SER A 1 72 ? -13.165 1.178 24.860 1.00 89.19 72 SER A N 1
ATOM 539 C CA . SER A 1 72 ? -14.208 0.836 23.897 1.00 89.19 72 SER A CA 1
ATOM 540 C C . SER A 1 72 ? -13.826 1.301 22.492 1.00 89.19 72 SER A C 1
ATOM 542 O O . SER A 1 72 ? -13.078 2.266 22.323 1.00 89.19 72 SER A O 1
ATOM 544 N N . GLY A 1 73 ? -14.399 0.663 21.466 1.00 88.00 73 GLY A N 1
ATOM 545 C CA . GLY A 1 73 ? -14.196 1.081 20.073 1.00 88.00 73 GLY A CA 1
ATOM 546 C C . GLY A 1 73 ? -14.541 2.558 19.850 1.00 88.00 73 GLY A C 1
ATOM 547 O O . GLY A 1 73 ? -13.782 3.270 19.206 1.00 88.00 73 GLY A O 1
ATOM 548 N N . ARG A 1 74 ? -15.612 3.052 20.484 1.00 89.38 74 ARG A N 1
ATOM 549 C CA . ARG A 1 74 ? -16.026 4.459 20.406 1.00 89.38 74 ARG A CA 1
ATOM 550 C C . ARG A 1 74 ? -14.988 5.422 20.992 1.00 89.38 74 ARG A C 1
ATOM 552 O O . ARG A 1 74 ? -14.721 6.455 20.394 1.00 89.38 74 ARG A O 1
ATOM 559 N N . GLN A 1 75 ? -14.380 5.075 22.127 1.00 90.19 75 GLN A N 1
ATOM 560 C CA . GLN A 1 75 ? -13.317 5.895 22.721 1.00 90.19 75 GLN A CA 1
ATOM 561 C C . GLN A 1 75 ? -12.080 5.950 21.821 1.00 90.19 75 GLN A C 1
ATOM 563 O O . GLN A 1 75 ? -11.458 7.003 21.705 1.00 90.19 75 GLN A O 1
ATOM 568 N N . LEU A 1 76 ? -11.742 4.839 21.155 1.00 90.44 76 LEU A N 1
ATOM 569 C CA . LEU A 1 76 ? -10.662 4.816 20.170 1.00 90.44 76 LEU A CA 1
ATOM 570 C C . LEU A 1 76 ? -11.003 5.707 18.968 1.00 90.44 76 LEU A C 1
ATOM 572 O O . LEU A 1 76 ? -10.183 6.527 18.573 1.00 90.44 76 LEU A O 1
ATOM 576 N N . GLU A 1 77 ? -12.211 5.601 18.411 1.00 90.06 77 GLU A N 1
ATOM 577 C CA . GLU A 1 77 ? -12.651 6.467 17.309 1.00 90.06 77 GLU A CA 1
ATOM 578 C C . GLU A 1 77 ? -12.583 7.952 17.683 1.00 90.06 77 GLU A C 1
ATOM 580 O O . GLU A 1 77 ? -11.992 8.734 16.945 1.00 90.06 77 GLU A O 1
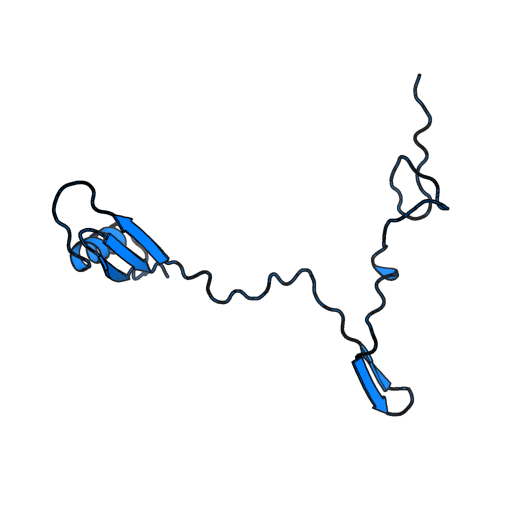ATOM 585 N N . GLU A 1 78 ? -13.144 8.348 18.828 1.00 89.00 78 GLU A N 1
ATOM 586 C CA . GLU A 1 78 ? -13.137 9.739 19.300 1.00 89.00 78 GLU A CA 1
ATOM 587 C C . GLU A 1 78 ? -11.706 10.259 19.507 1.00 89.00 78 GLU A C 1
ATOM 589 O O . GLU A 1 78 ? -11.379 11.355 19.047 1.00 89.00 78 GLU A O 1
ATOM 594 N N . PHE A 1 79 ? -10.831 9.455 20.120 1.00 89.06 79 PHE A N 1
ATOM 595 C CA . PHE A 1 79 ? -9.429 9.810 20.332 1.00 89.06 79 PHE A CA 1
ATOM 596 C C . PHE A 1 79 ? -8.680 10.017 19.012 1.00 89.06 79 PHE A C 1
ATOM 598 O O . PHE A 1 79 ? -8.050 11.055 18.817 1.00 89.06 79 PHE A O 1
ATOM 605 N N . PHE A 1 80 ? -8.759 9.055 18.089 1.00 87.19 80 PHE A N 1
ATOM 606 C CA . PHE A 1 80 ? -8.027 9.131 16.825 1.00 87.19 80 PHE A CA 1
ATOM 607 C C . PHE A 1 80 ? -8.604 10.199 15.890 1.00 87.19 80 PHE A C 1
ATOM 609 O O . PHE A 1 80 ? -7.838 10.920 15.255 1.00 87.19 80 PHE A O 1
ATOM 616 N N . ASN A 1 81 ? -9.925 10.383 15.856 1.00 86.38 81 ASN A N 1
ATOM 617 C CA . ASN A 1 81 ? -10.544 11.460 15.080 1.00 86.38 81 ASN A CA 1
ATOM 618 C C . ASN A 1 81 ? -10.120 12.846 15.594 1.00 86.38 81 ASN A C 1
ATOM 620 O O . ASN A 1 81 ? -9.834 13.731 14.790 1.00 86.38 81 ASN A O 1
ATOM 624 N N . ALA A 1 82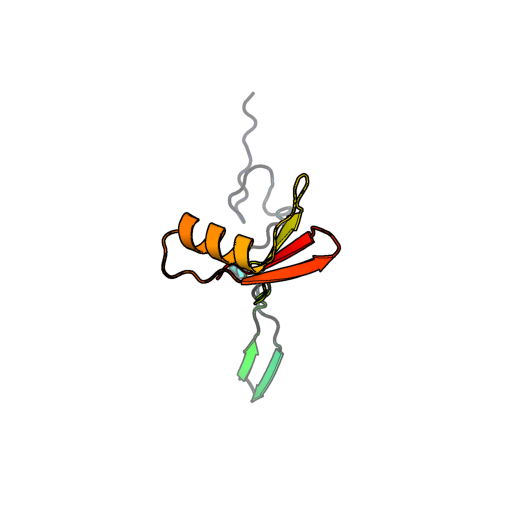 ? -10.019 13.033 16.916 1.00 85.50 82 ALA A N 1
ATOM 625 C CA . ALA A 1 8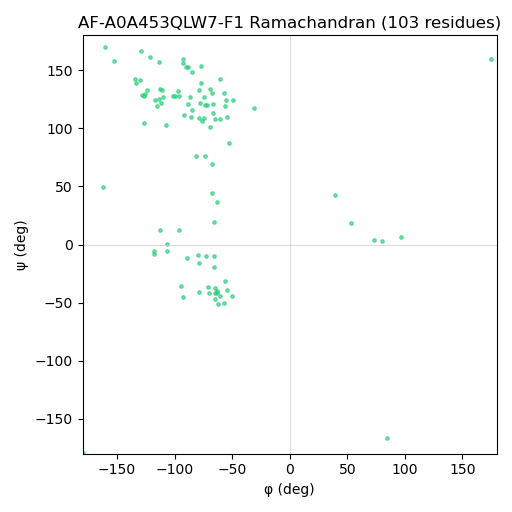2 ? -9.514 14.275 17.499 1.00 85.50 82 ALA A CA 1
ATOM 626 C C . ALA A 1 82 ? -8.005 14.466 17.259 1.00 85.50 82 ALA A C 1
ATOM 628 O O . ALA A 1 82 ? -7.569 15.566 16.923 1.00 85.50 82 ALA A O 1
ATOM 629 N N . TYR A 1 83 ? -7.211 13.401 17.398 1.00 85.81 83 TYR A N 1
ATOM 630 C CA . TYR A 1 83 ? -5.756 13.444 17.242 1.00 85.81 83 TYR A CA 1
ATOM 631 C C . TYR A 1 83 ? -5.325 13.788 15.813 1.00 85.81 83 TYR A C 1
ATOM 633 O O . TYR A 1 83 ? -4.401 14.571 15.609 1.00 85.81 83 TYR A O 1
ATOM 641 N N . ILE A 1 84 ? -6.000 13.213 14.816 1.00 82.19 84 ILE A N 1
ATOM 642 C CA . ILE A 1 84 ? -5.615 13.356 13.409 1.00 82.19 84 ILE A CA 1
ATOM 643 C C . ILE A 1 84 ? -6.062 14.720 12.847 1.00 82.19 84 ILE A C 1
ATOM 645 O O . ILE A 1 84 ? -5.540 15.132 11.818 1.00 82.19 84 ILE A O 1
ATOM 649 N N . ASN A 1 85 ? -6.972 15.444 13.522 1.00 67.56 85 ASN A N 1
ATOM 650 C CA . ASN A 1 85 ? -7.407 16.821 13.218 1.00 67.56 85 ASN A CA 1
ATOM 651 C C . ASN A 1 85 ? -7.559 17.128 11.710 1.00 67.56 85 ASN A C 1
ATOM 653 O O . ASN A 1 85 ? -7.141 18.164 11.193 1.00 67.56 85 ASN A O 1
ATOM 657 N N . THR A 1 86 ? -8.138 16.178 10.983 1.00 63.94 86 THR A N 1
ATOM 658 C CA . THR A 1 86 ? -8.514 16.298 9.572 1.00 63.94 86 THR A CA 1
ATOM 659 C C . THR A 1 86 ? -9.973 15.865 9.456 1.00 63.94 86 THR A C 1
ATOM 661 O O . THR A 1 86 ? -10.512 15.236 10.363 1.00 63.94 86 THR A O 1
ATOM 664 N N . ASN A 1 87 ? -10.639 16.138 8.332 1.00 71.25 87 ASN A N 1
ATOM 665 C CA . ASN A 1 87 ? -11.986 15.610 8.051 1.00 71.25 87 ASN A CA 1
ATOM 666 C C . ASN A 1 87 ? -12.020 14.067 7.881 1.00 71.25 87 ASN A C 1
ATOM 668 O O . ASN A 1 87 ? -12.933 13.524 7.257 1.00 71.25 87 ASN A O 1
ATOM 672 N N . TRP A 1 88 ? -11.003 13.357 8.371 1.00 73.38 88 TRP A N 1
ATOM 673 C CA . TRP A 1 88 ? -10.871 11.912 8.311 1.00 73.38 88 TRP A CA 1
ATOM 674 C C . TRP A 1 88 ? -11.744 11.265 9.382 1.00 73.38 88 TRP A C 1
ATOM 676 O O . TRP A 1 88 ? -11.741 11.672 10.540 1.00 73.38 88 TRP A O 1
ATOM 686 N N . LYS A 1 89 ? -12.499 10.240 8.980 1.00 77.88 89 LYS A N 1
ATOM 687 C CA . LYS A 1 89 ? -13.334 9.447 9.883 1.00 77.88 89 LYS A CA 1
ATOM 688 C C . LYS A 1 89 ? -12.704 8.075 10.067 1.00 77.88 89 LYS A C 1
ATOM 690 O O . LYS A 1 89 ? -12.813 7.224 9.188 1.00 77.88 89 LYS A O 1
ATOM 695 N N . CYS A 1 90 ? -12.060 7.874 11.208 1.00 84.38 90 CYS A N 1
ATOM 696 C CA . CYS A 1 90 ? -11.607 6.567 11.657 1.00 84.38 90 CYS A CA 1
ATOM 697 C C . CYS A 1 90 ? -12.800 5.778 12.205 1.00 84.38 90 CYS A C 1
ATOM 699 O O . CYS A 1 90 ? -13.634 6.342 12.916 1.00 84.38 90 CYS A O 1
ATOM 701 N N . SER A 1 91 ? -12.867 4.481 11.898 1.00 86.38 91 SER A N 1
ATOM 702 C CA . SER A 1 91 ? -13.858 3.574 12.491 1.00 86.38 91 SER A CA 1
ATOM 703 C C . SER A 1 91 ? -13.188 2.364 13.123 1.00 86.38 91 SER A C 1
ATOM 705 O O . SER A 1 91 ? -12.377 1.706 12.475 1.00 86.38 91 SER A O 1
ATOM 707 N N . ALA A 1 92 ? -13.532 2.057 14.371 1.00 90.88 92 ALA A N 1
ATOM 708 C CA . ALA A 1 92 ? -13.004 0.952 15.148 1.00 90.88 92 ALA A CA 1
ATOM 709 C C . ALA A 1 92 ? -14.072 -0.120 15.379 1.00 90.88 92 ALA A C 1
ATOM 711 O O . ALA A 1 92 ? -15.188 0.144 15.822 1.00 90.88 92 ALA A O 1
ATOM 712 N N . ARG A 1 93 ? -13.696 -1.376 15.156 1.00 90.50 93 ARG A N 1
ATOM 713 C CA . ARG A 1 93 ? -14.516 -2.555 15.435 1.00 90.50 93 ARG A CA 1
ATOM 714 C C . ARG A 1 93 ? -13.748 -3.493 16.353 1.00 90.50 93 ARG A C 1
ATOM 716 O O . ARG A 1 93 ? -12.590 -3.792 16.093 1.00 90.50 93 ARG A O 1
ATOM 723 N N . SER A 1 94 ? -14.390 -3.997 17.402 1.00 90.81 94 SER A N 1
ATOM 724 C CA . SER A 1 94 ? -13.785 -5.042 18.236 1.00 90.81 94 SER A CA 1
ATOM 725 C C . SER A 1 94 ? -13.690 -6.357 17.460 1.00 90.81 94 SER A C 1
ATOM 727 O O . SER A 1 94 ? -14.651 -6.765 16.806 1.00 90.81 94 SER A O 1
ATOM 729 N N . ILE A 1 95 ? -12.526 -6.998 17.527 1.00 91.94 95 ILE A N 1
ATOM 730 C CA . ILE A 1 95 ? -12.263 -8.314 16.922 1.00 91.94 95 ILE A CA 1
ATOM 731 C C . ILE A 1 95 ? -11.907 -9.379 17.965 1.00 91.94 95 ILE A C 1
ATOM 733 O O . ILE A 1 95 ? -11.808 -10.556 17.635 1.00 91.94 95 ILE A O 1
ATOM 737 N N . GLY A 1 96 ? -11.723 -8.979 19.221 1.00 88.25 96 GLY A N 1
ATOM 738 C CA . GLY A 1 96 ? -11.405 -9.871 20.326 1.00 88.25 96 GLY A CA 1
ATOM 739 C C . GLY A 1 96 ? -11.276 -9.108 21.644 1.00 88.25 96 GLY A C 1
ATOM 740 O O . GLY A 1 96 ? -11.429 -7.880 21.665 1.00 88.25 96 GLY A O 1
ATOM 741 N N . PRO A 1 97 ? -10.971 -9.812 22.748 1.00 87.00 97 PRO A N 1
ATOM 742 C CA . PRO A 1 97 ? -10.707 -9.177 24.033 1.00 87.00 97 PRO A CA 1
ATOM 743 C C . PRO A 1 97 ? -9.593 -8.144 23.879 1.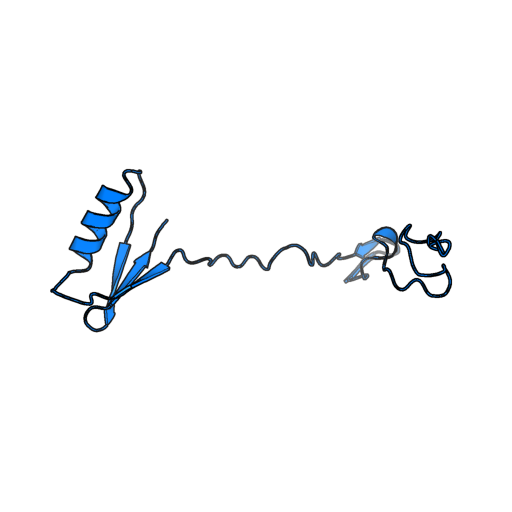00 87.00 97 PRO A C 1
ATOM 745 O O . PRO A 1 97 ? -8.517 -8.465 23.371 1.00 87.00 97 PRO A O 1
ATOM 748 N N . ASN A 1 98 ? -9.875 -6.898 24.265 1.00 88.88 98 ASN A N 1
ATOM 749 C CA . ASN A 1 98 ? -8.933 -5.781 24.184 1.00 88.88 98 ASN A CA 1
ATOM 750 C C . ASN A 1 98 ? -8.303 -5.558 22.796 1.00 88.88 98 ASN A C 1
ATOM 752 O O . ASN A 1 98 ? -7.285 -4.882 22.691 1.00 88.88 98 ASN A O 1
ATOM 756 N N . THR A 1 99 ? -8.894 -6.100 21.729 1.00 91.62 99 THR A N 1
ATOM 757 C CA . THR A 1 99 ? -8.331 -6.044 20.379 1.00 91.62 99 THR A CA 1
ATOM 758 C C . THR A 1 99 ? -9.356 -5.467 19.414 1.00 91.62 99 THR A C 1
ATOM 760 O O . THR A 1 99 ? -10.496 -5.938 19.326 1.00 91.62 99 THR A O 1
ATOM 763 N N . PHE A 1 100 ? -8.946 -4.452 18.663 1.00 92.56 100 PHE A N 1
ATOM 764 C CA . PHE A 1 100 ? -9.794 -3.698 17.753 1.00 92.56 100 PHE A CA 1
ATOM 765 C C . PHE A 1 100 ? -9.136 -3.606 16.386 1.00 92.56 100 PHE A C 1
ATOM 767 O O . PHE A 1 100 ? -7.932 -3.414 16.282 1.00 92.56 100 PHE A O 1
ATOM 774 N N . VAL A 1 101 ? -9.929 -3.705 15.331 1.00 91.81 101 VAL A N 1
ATOM 775 C CA . VAL A 1 101 ? -9.510 -3.310 13.994 1.00 91.81 101 VAL A CA 1
ATOM 776 C C . VAL A 1 101 ? -9.995 -1.886 13.745 1.00 91.81 101 VAL A C 1
ATOM 778 O O . VAL A 1 101 ? -11.172 -1.597 13.949 1.00 91.81 101 VAL A O 1
ATOM 781 N N . MET A 1 102 ? -9.105 -0.990 13.329 1.00 89.94 102 MET A N 1
ATOM 782 C CA . MET A 1 102 ? -9.443 0.395 13.012 1.00 89.94 102 MET A CA 1
ATOM 783 C C . MET A 1 102 ? -9.179 0.683 11.543 1.00 89.94 102 MET A C 1
ATOM 785 O O . MET A 1 102 ? -8.058 0.503 11.084 1.00 89.94 102 MET A O 1
ATOM 789 N N . ARG A 1 103 ? -10.203 1.154 10.831 1.00 87.31 103 ARG A N 1
ATOM 790 C CA . ARG A 1 103 ? -10.117 1.646 9.458 1.00 87.31 103 ARG A CA 1
ATOM 791 C C . ARG A 1 103 ? -9.781 3.136 9.462 1.00 87.31 103 ARG A C 1
ATOM 793 O O . ARG A 1 103 ? -10.560 3.934 9.978 1.00 87.31 103 ARG A O 1
ATOM 800 N N . PHE A 1 104 ? -8.670 3.476 8.832 1.00 78.62 104 PHE A N 1
ATOM 801 C CA . PHE A 1 104 ? -8.303 4.810 8.371 1.00 78.62 104 PHE A CA 1
ATOM 802 C C . PHE A 1 104 ? -8.870 5.015 6.950 1.00 78.62 104 PHE A C 1
ATOM 804 O O . PHE A 1 104 ? -9.120 4.017 6.262 1.00 78.62 104 PHE A O 1
ATOM 811 N N . PRO A 1 105 ? -9.157 6.260 6.531 1.00 67.38 105 PRO A N 1
ATOM 812 C CA . PRO A 1 105 ? -9.717 6.547 5.208 1.00 67.38 105 PRO A CA 1
ATOM 813 C C . PRO A 1 105 ? -8.890 5.986 4.047 1.00 67.38 105 PRO A C 1
ATOM 815 O O . PRO A 1 105 ? -7.642 5.983 4.141 1.00 67.38 105 PRO A O 1
#

Foldseek 3Di:
DDDPFDQEPPPRDTDDYVVPDPDDDPVNPFFDFDADPDVVDTDGDDPPPPPPPPPVPPQQKDKFADPDDDDDQVNVQVVVCVVVPDPWGKGWDDPDVRMIIITTD

pLDDT: mean 77.19, std 13.54, range [38.69, 92.62]

Nearest PDB structures (foldseek):
  4pg5-assembly1_B  TM=7.705E-01  e=7.692E-01  Staphylococcus aureus M1064
  6ip8-assembly1_2R  TM=5.199E-01  e=7.219E-01  Homo sapiens
  8ipx-assembly1_g  TM=4.890E-01  e=1.649E+00  Homo sapiens
  8tpu-assembly1_AY  TM=4.899E-01  e=3.115E+00  Plasmodium falciparum 3D7
  2adc-assembly1_A  TM=3.823E-01  e=1.758E+00  Homo sapiens

Sequence (105 aa):
MCFPSVVCGRCGLNGHLVPICNIVLPWECVAPMCGFQAKGKGFFYIHDASTPKQNTDRNGYIIISVIEGQASGRQLEEFFNAYINTNWKCSARSIGPNTFVMRFP

Radius of gyration: 27.89 Å; Cα contacts (8 Å, |Δi|>4): 120; chains: 1; bounding box: 62×30×73 Å

Solvent-accessible surface area (backbone atoms only — not comparable to full-atom values): 6823 Å² total; per-residue (Å²): 132,86,72,82,70,46,61,12,88,78,79,69,45,70,78,44,51,58,95,73,59,83,75,83,51,81,90,70,66,70,51,55,78,75,46,75,84,50,96,96,40,66,45,63,51,70,81,66,85,79,54,70,74,85,63,91,65,78,64,46,59,46,81,46,71,57,88,73,85,86,83,52,42,67,58,51,25,53,50,51,32,61,71,66,71,51,101,56,65,47,48,45,42,75,77,51,90,58,26,29,41,32,36,48,117

Secondary structure (DSSP, 8-state):
-----PBPTTT--BS--GGG--PPPGGG-PPPEEEEEETTEEEE----TTS----TT---EEEEE-SSS---HHHHHHHHHHHH-SS---EEEEEETTEEEEE--